Protein AF-A0A1I9G9Q1-F1 (afdb_monomer)

Mean predicted aligned error: 3.94 Å

InterPro domains:
  IPR004193 Glycoside hydrolase, family 13, N-terminal [PF02922] (2-55)
  IPR013783 Immunoglobulin-like fold [G3DSA:2.60.40.10] (1-73)
  IPR017853 Glycoside hydrolase superfamily [SSF51445] (42-158)

Secondary structure (DSSP, 8-state):
---TTSSPPEE-GGG-EE--PPP-TTSS-SS-TT-EE-EEEEETTEEEEE--TT-S--B--TT-S--BEE-----TTTSPPP-SPPPPPPSS--EEEEEGGG-SSSSSPPPHHHIIIIIHHHHHHTT--EEEEES-EEES-GGGTT-SEEEEEEEPGGG-

Sequence (160 aa):
DWNTESHPYKKLEYGKWELIIPADKDGNCPIKHGSIIKVAVKKNGVFHFKLSPWAHYVTRPKETTVYHMPFYNPPESECYRFKHPRPSKPESLRIYEAHVGISSSEGKVNTYKNFANDVIPRIKKQGYNTIQLMAIMEHVYYASFGYQVTSFFAPSRFLF

Nearest PDB structures (foldseek):
  5clt-assembly2_B  TM=9.665E-01  e=6.079E-16  Homo sapiens
  7ml5-assembly1_A  TM=9.389E-01  e=4.421E-13  Oryza sativa Japonica Group
  3vu2-assembly2_B  TM=9.421E-01  e=8.383E-13  Oryza sativa Japonica Group
  3aml-assembly1_A  TM=9.417E-01  e=2.188E-12  Oryza sativa Japonica Group
  3amk-assembly1_A  TM=9.434E-01  e=2.188E-12  Oryza sativa Japonica Group

Radius of gyration: 19.99 Å; Cα contacts (8 Å, |Δi|>4): 226; chains: 1; bounding box: 51×37×56 Å

Foldseek 3Di:
DPDLPPWDWDADPPRDTDTDDAAPPVRHDPQDFQDWDWHWDDDPNDTDTHHDLQQAAWDDDPVDLDITRTDHDDPPVPDDDDPDDDDDDDPDAQEDEDEQQPPDPDPGGEAPVCCVVPVVVVCVVVPGDYYRYWLQAAASDVVVRNPRHDRRNYGHPSHD

Organism: Brugia malayi (NCBI:txid6279)

pLDDT: mean 94.84, std 5.37, range [58.91, 98.69]

Structure (mmCIF, N/CA/C/O backbone):
data_AF-A0A1I9G9Q1-F1
#
_entry.id   AF-A0A1I9G9Q1-F1
#
loop_
_atom_site.group_PDB
_atom_site.id
_atom_site.type_symbol
_atom_site.label_atom_id
_atom_site.label_alt_id
_atom_site.label_comp_id
_atom_site.label_asym_id
_atom_site.label_entity_id
_atom_site.label_seq_id
_atom_site.pdbx_PDB_ins_code
_atom_site.Cartn_x
_atom_site.Cartn_y
_atom_site.Cartn_z
_atom_site.occupancy
_atom_site.B_iso_or_equiv
_atom_site.auth_seq_id
_atom_site.auth_comp_id
_atom_site.auth_asym_id
_atom_site.auth_atom_id
_atom_site.pdbx_PDB_model_num
ATOM 1 N N . ASP A 1 1 ? 20.978 0.407 -12.730 1.00 82.19 1 ASP A N 1
ATOM 2 C CA . ASP A 1 1 ? 21.308 1.398 -13.784 1.00 82.19 1 ASP A CA 1
ATOM 3 C C . ASP A 1 1 ? 20.149 1.798 -14.707 1.00 82.19 1 ASP A C 1
ATOM 5 O O . ASP A 1 1 ? 20.406 2.367 -15.756 1.00 82.19 1 ASP A O 1
ATOM 9 N N . TRP A 1 2 ? 18.874 1.558 -14.343 1.00 91.75 2 TRP A N 1
ATOM 10 C CA . TRP A 1 2 ? 17.690 2.025 -15.102 1.00 91.75 2 TRP A CA 1
ATOM 11 C C . TRP A 1 2 ? 17.680 1.720 -16.620 1.00 91.75 2 TRP A C 1
ATOM 13 O O . TRP A 1 2 ? 16.964 2.368 -17.380 1.00 91.75 2 TRP A O 1
ATOM 23 N N . ASN A 1 3 ? 18.426 0.702 -17.062 1.00 94.19 3 ASN A N 1
ATOM 24 C CA . ASN A 1 3 ? 18.490 0.289 -18.461 1.00 94.19 3 ASN A CA 1
ATOM 25 C C . ASN A 1 3 ? 17.162 -0.361 -18.894 1.00 94.19 3 ASN A C 1
ATOM 27 O O . ASN A 1 3 ? 16.831 -1.464 -18.452 1.00 94.19 3 ASN A O 1
ATOM 31 N N . THR A 1 4 ? 16.433 0.308 -19.789 1.00 92.38 4 THR A N 1
ATOM 32 C CA . THR A 1 4 ? 15.091 -0.082 -20.255 1.00 92.38 4 THR A CA 1
ATOM 33 C C . THR A 1 4 ? 15.058 -1.333 -21.125 1.00 92.38 4 THR A C 1
ATOM 35 O O . THR A 1 4 ? 13.992 -1.921 -21.278 1.00 92.38 4 THR A O 1
ATOM 38 N N . GLU A 1 5 ? 16.190 -1.742 -21.696 1.00 92.88 5 GLU A N 1
ATOM 39 C CA . GLU A 1 5 ? 16.265 -2.859 -22.649 1.00 92.88 5 GLU A CA 1
ATOM 40 C C . GLU A 1 5 ? 16.912 -4.114 -22.047 1.00 92.88 5 GLU A C 1
ATOM 42 O O . GLU A 1 5 ? 16.898 -5.174 -22.660 1.00 92.88 5 GLU A O 1
ATOM 47 N N . SER A 1 6 ? 17.419 -4.023 -20.815 1.00 95.06 6 SER A N 1
ATOM 48 C CA . SER A 1 6 ? 18.125 -5.124 -20.147 1.00 95.06 6 SER A CA 1
ATOM 49 C C . SER A 1 6 ? 17.243 -6.325 -19.771 1.00 95.06 6 SER A C 1
ATOM 51 O O . SER A 1 6 ? 17.744 -7.442 -19.703 1.00 95.06 6 SER A O 1
ATOM 53 N N . HIS A 1 7 ? 15.945 -6.112 -19.525 1.00 95.75 7 HIS A N 1
ATOM 54 C CA . HIS A 1 7 ? 15.013 -7.149 -19.057 1.00 95.75 7 HIS A CA 1
ATOM 55 C C . HIS A 1 7 ? 13.702 -7.116 -19.867 1.00 95.75 7 HIS A C 1
ATOM 57 O O . HIS A 1 7 ? 12.668 -6.663 -19.362 1.00 95.75 7 HIS A O 1
ATOM 63 N N . PRO A 1 8 ? 13.728 -7.530 -21.147 1.00 96.75 8 PRO A N 1
ATOM 64 C CA . PRO A 1 8 ? 12.551 -7.498 -22.002 1.00 96.75 8 PRO A CA 1
ATOM 65 C C . PRO A 1 8 ? 11.537 -8.567 -21.588 1.00 96.75 8 PRO A C 1
ATOM 67 O O . PRO A 1 8 ? 11.885 -9.712 -21.310 1.00 96.75 8 PRO A O 1
ATOM 70 N N . TYR A 1 9 ? 10.258 -8.199 -21.595 1.00 97.81 9 TYR A N 1
ATOM 71 C CA . TYR A 1 9 ? 9.172 -9.149 -21.384 1.00 97.81 9 TYR A CA 1
ATOM 72 C C . TYR A 1 9 ? 8.928 -9.958 -22.660 1.00 97.81 9 TYR A C 1
ATOM 74 O O . TYR A 1 9 ? 8.981 -9.429 -23.774 1.00 97.81 9 TYR A O 1
ATOM 82 N N . LYS A 1 10 ? 8.561 -11.225 -22.496 1.00 97.94 10 LYS A N 1
ATOM 83 C CA . LYS A 1 10 ? 8.056 -12.080 -23.564 1.00 97.94 10 LYS A CA 1
ATOM 84 C C . LYS A 1 10 ? 6.560 -11.837 -23.746 1.00 97.94 10 LYS A C 1
ATOM 86 O O . LYS A 1 10 ? 5.786 -11.890 -22.791 1.00 97.94 10 LYS A O 1
ATOM 91 N N . LYS A 1 11 ? 6.150 -11.562 -24.985 1.00 97.62 11 LYS A N 1
ATOM 92 C CA . LYS A 1 11 ? 4.737 -11.413 -25.345 1.00 97.62 11 LYS A CA 1
ATOM 93 C C . LYS A 1 11 ? 4.048 -12.777 -25.323 1.00 97.62 11 LYS A C 1
ATOM 95 O O . LYS A 1 11 ? 4.574 -13.745 -25.866 1.00 97.62 11 LYS A O 1
ATOM 100 N N . LEU A 1 12 ? 2.862 -12.818 -24.735 1.00 98.25 12 LEU A N 1
ATOM 101 C CA . LEU A 1 12 ? 1.985 -13.982 -24.676 1.00 98.25 12 LEU A CA 1
ATOM 102 C C . LEU A 1 12 ? 0.687 -13.723 -25.452 1.00 98.25 12 LEU A C 1
ATOM 104 O O . LEU A 1 12 ? 0.440 -12.626 -25.966 1.00 98.25 12 LEU A O 1
ATOM 108 N N . GLU A 1 13 ? -0.166 -14.743 -25.514 1.00 98.12 13 GLU A N 1
ATOM 109 C CA . GLU A 1 13 ? -1.525 -14.608 -26.030 1.00 98.12 13 GLU A CA 1
ATOM 110 C C . GLU A 1 13 ? -2.358 -13.603 -25.214 1.00 98.12 13 GLU A C 1
ATOM 112 O O . GLU A 1 13 ? -2.033 -13.242 -24.077 1.00 98.12 13 GLU A O 1
ATOM 117 N N . TYR A 1 14 ? -3.458 -13.136 -25.810 1.00 97.75 14 TYR A N 1
ATOM 118 C CA . TYR A 1 14 ? -4.411 -12.209 -25.184 1.00 97.75 14 TYR A CA 1
ATOM 119 C C . TYR A 1 14 ? -3.791 -10.878 -24.720 1.00 97.75 14 TYR A C 1
ATOM 121 O O . TYR A 1 14 ? -4.291 -10.239 -23.796 1.00 97.75 14 TYR A O 1
ATOM 129 N N . GLY A 1 15 ? -2.684 -10.456 -25.342 1.00 96.50 15 GLY A N 1
ATOM 130 C CA . GLY A 1 15 ? -2.010 -9.194 -25.020 1.00 96.50 15 GLY A CA 1
ATOM 131 C C . GLY A 1 15 ? -1.263 -9.197 -23.683 1.00 96.50 15 GLY A C 1
ATOM 132 O O . GLY A 1 15 ? -0.902 -8.127 -23.191 1.00 96.50 15 GLY A O 1
ATOM 133 N N . LYS A 1 16 ? -1.029 -10.376 -23.094 1.00 97.69 16 LYS A N 1
ATOM 134 C CA . LYS A 1 16 ? -0.268 -10.537 -21.851 1.00 97.69 16 LYS A CA 1
ATOM 135 C C . LYS A 1 16 ? 1.238 -10.503 -22.115 1.00 97.69 16 LYS A C 1
ATOM 137 O O . LYS A 1 16 ? 1.700 -10.706 -23.237 1.00 97.69 16 LYS A O 1
ATOM 142 N N . TRP A 1 17 ? 1.996 -10.260 -21.053 1.00 98.12 17 TRP A N 1
ATOM 143 C CA . TRP A 1 17 ? 3.453 -10.184 -21.077 1.00 98.12 17 TRP A CA 1
ATOM 144 C C . TRP A 1 17 ? 4.008 -10.871 -19.830 1.00 98.12 17 TRP A C 1
ATOM 146 O O . TRP A 1 17 ? 3.486 -10.647 -18.738 1.00 98.12 17 TRP A O 1
ATOM 156 N N . GLU A 1 18 ? 5.054 -11.678 -19.984 1.00 97.94 18 GLU A N 1
ATOM 157 C CA . GLU A 1 18 ? 5.743 -12.357 -18.880 1.00 97.94 18 GLU A CA 1
ATOM 158 C C . GLU A 1 18 ? 7.229 -11.998 -18.846 1.00 97.94 18 GLU A C 1
ATOM 160 O O . GLU A 1 18 ? 7.862 -11.814 -19.884 1.00 97.94 18 GLU A O 1
ATOM 165 N N . LEU A 1 19 ? 7.795 -11.912 -17.646 1.00 97.19 19 LEU A N 1
ATOM 166 C CA . LEU A 1 19 ? 9.231 -11.799 -17.424 1.00 97.19 19 LEU A CA 1
ATOM 167 C C . LEU A 1 19 ? 9.584 -12.673 -16.225 1.00 97.19 19 LEU A C 1
ATOM 169 O O . LEU A 1 19 ? 9.000 -12.523 -15.153 1.00 97.19 19 LEU A O 1
ATOM 173 N N . ILE A 1 20 ? 10.556 -13.558 -16.413 1.00 96.62 20 ILE A N 1
ATOM 174 C CA . ILE A 1 20 ? 11.136 -14.373 -15.350 1.00 96.62 20 ILE A CA 1
ATOM 175 C C . ILE A 1 20 ? 12.585 -13.930 -15.213 1.00 96.62 20 ILE A C 1
ATOM 177 O O . ILE A 1 20 ? 13.368 -14.070 -16.150 1.00 96.62 20 ILE A O 1
ATOM 181 N N . ILE A 1 21 ? 12.926 -13.364 -14.058 1.00 95.56 21 ILE A N 1
ATOM 182 C CA . ILE A 1 21 ? 14.302 -12.988 -13.738 1.00 95.56 21 ILE A CA 1
ATOM 183 C C . ILE A 1 21 ? 14.888 -14.125 -12.892 1.00 95.56 21 ILE A C 1
ATOM 185 O O . ILE A 1 21 ? 14.284 -14.460 -11.869 1.00 95.56 21 ILE A O 1
ATOM 189 N N . PRO A 1 22 ? 16.006 -14.747 -13.308 1.00 96.06 22 PRO A N 1
ATOM 190 C CA . PRO A 1 22 ? 16.614 -15.831 -12.547 1.00 96.06 22 PRO A CA 1
ATOM 191 C C . PRO A 1 22 ? 17.114 -15.336 -11.188 1.00 96.06 22 PRO A C 1
ATOM 193 O O . PRO A 1 22 ? 17.418 -14.154 -11.017 1.00 96.06 22 PRO A O 1
ATOM 19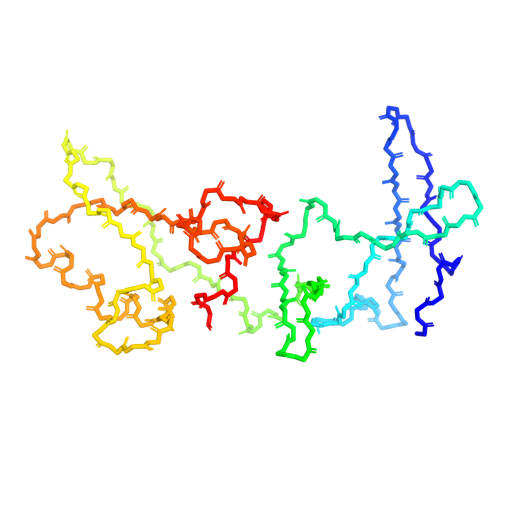6 N N . ALA A 1 23 ? 17.208 -16.259 -10.231 1.00 96.31 23 ALA A N 1
ATOM 197 C CA . ALA A 1 23 ? 17.830 -15.988 -8.943 1.00 96.31 23 ALA A CA 1
ATOM 198 C C . ALA A 1 23 ? 19.293 -15.540 -9.111 1.00 96.31 23 ALA A C 1
ATOM 200 O O . ALA A 1 23 ? 19.935 -15.828 -10.127 1.00 96.31 23 ALA A O 1
ATOM 201 N N . ASP A 1 24 ? 19.817 -14.836 -8.110 1.00 94.38 24 ASP A N 1
ATOM 202 C CA . ASP A 1 24 ? 21.244 -14.533 -8.061 1.00 94.38 24 ASP A CA 1
ATOM 203 C C . ASP A 1 24 ? 22.093 -15.793 -7.794 1.00 94.38 24 ASP A C 1
ATOM 205 O O . ASP A 1 24 ? 21.581 -16.908 -7.668 1.00 94.38 24 ASP A O 1
ATOM 209 N N . LYS A 1 25 ? 23.420 -15.623 -7.740 1.00 94.38 25 LYS A N 1
ATOM 210 C CA . LYS A 1 25 ? 24.378 -16.729 -7.561 1.00 94.38 25 LYS A CA 1
ATOM 211 C C . LYS A 1 25 ? 24.159 -17.519 -6.267 1.00 94.38 25 LYS A C 1
ATOM 213 O O . LYS A 1 25 ? 24.544 -18.682 -6.212 1.00 94.38 25 LYS A O 1
ATOM 218 N N . ASP A 1 26 ? 23.534 -16.895 -5.274 1.00 94.69 26 ASP A N 1
ATOM 219 C CA . ASP A 1 26 ? 23.265 -17.469 -3.959 1.00 94.69 26 ASP A CA 1
ATOM 220 C C . ASP A 1 26 ? 21.822 -18.007 -3.856 1.00 94.69 26 ASP A C 1
ATOM 222 O O . ASP A 1 26 ? 21.394 -18.453 -2.793 1.00 94.69 26 ASP A O 1
ATOM 226 N N . GLY A 1 27 ? 21.059 -17.980 -4.957 1.00 94.06 27 GLY A N 1
ATOM 227 C CA . GLY A 1 27 ? 19.679 -18.461 -5.017 1.00 94.06 27 GLY A CA 1
ATOM 228 C C . GLY A 1 27 ? 18.635 -17.462 -4.507 1.00 94.06 27 GLY A C 1
ATOM 229 O O . GLY A 1 27 ? 17.471 -17.833 -4.353 1.00 94.06 27 GLY A O 1
ATOM 230 N N . ASN A 1 28 ? 19.004 -16.201 -4.269 1.00 93.38 28 ASN A N 1
ATOM 231 C CA . ASN A 1 28 ? 18.093 -15.182 -3.752 1.00 93.38 28 ASN A CA 1
ATOM 232 C C . ASN A 1 28 ? 17.384 -14.404 -4.869 1.00 93.38 28 ASN A C 1
ATOM 234 O O . ASN A 1 28 ? 17.777 -14.411 -6.038 1.00 93.38 28 ASN A O 1
ATOM 238 N N . CYS A 1 29 ? 16.318 -13.687 -4.495 1.00 94.75 29 CYS A N 1
ATOM 239 C CA . CYS A 1 29 ? 15.649 -12.761 -5.402 1.00 94.75 29 CYS A CA 1
ATOM 240 C C . CYS A 1 29 ? 16.616 -11.627 -5.804 1.00 94.75 29 CYS A C 1
ATOM 242 O O . CYS A 1 29 ? 17.094 -10.907 -4.924 1.00 94.75 29 CYS A O 1
ATOM 244 N N . PRO A 1 30 ? 16.856 -11.396 -7.108 1.00 94.50 30 PRO A N 1
ATOM 245 C CA . PRO A 1 30 ? 17.833 -10.405 -7.566 1.00 94.50 30 PRO A CA 1
ATOM 246 C C . PRO A 1 30 ? 17.387 -8.954 -7.316 1.00 94.50 30 PRO A C 1
ATOM 248 O O . PRO A 1 30 ? 18.196 -8.029 -7.392 1.00 94.50 30 PRO A O 1
ATOM 251 N N . ILE A 1 31 ? 16.101 -8.727 -7.021 1.00 95.06 31 ILE A N 1
ATOM 252 C CA . ILE A 1 31 ? 15.558 -7.407 -6.694 1.00 95.06 31 ILE A CA 1
ATOM 253 C C . ILE A 1 31 ? 15.454 -7.288 -5.174 1.00 95.06 31 ILE A C 1
ATOM 255 O O . ILE A 1 31 ? 14.610 -7.915 -4.536 1.00 95.06 31 ILE A O 1
ATOM 259 N N . LYS A 1 32 ? 16.295 -6.435 -4.583 1.00 95.19 32 LYS A N 1
ATOM 260 C CA . LYS A 1 32 ? 16.285 -6.189 -3.136 1.00 95.19 32 LYS A CA 1
ATOM 261 C C . LYS A 1 32 ? 14.987 -5.508 -2.700 1.00 95.19 32 LYS A C 1
ATOM 263 O O . LYS A 1 32 ? 14.506 -4.600 -3.388 1.00 95.19 32 LYS A O 1
ATOM 268 N N . HIS A 1 33 ? 14.474 -5.882 -1.527 1.00 95.88 33 HIS A N 1
ATOM 269 C CA . HIS A 1 33 ? 13.349 -5.199 -0.889 1.00 95.88 33 HIS A CA 1
ATOM 270 C C . HIS A 1 33 ? 13.567 -3.678 -0.841 1.00 95.88 33 HIS A C 1
ATOM 272 O O . HIS A 1 33 ? 14.664 -3.208 -0.546 1.00 95.88 33 HIS A O 1
ATOM 278 N N . GLY A 1 34 ? 12.531 -2.904 -1.168 1.00 94.81 34 GLY A N 1
ATOM 279 C CA . GLY A 1 34 ? 12.559 -1.442 -1.124 1.00 94.81 34 GLY A CA 1
ATOM 280 C C . GLY A 1 34 ? 13.193 -0.780 -2.351 1.00 94.81 34 GLY A C 1
ATOM 281 O O . GLY A 1 34 ? 13.035 0.428 -2.528 1.00 94.81 34 GLY A O 1
ATOM 282 N N . SER A 1 35 ? 13.841 -1.543 -3.238 1.00 95.56 35 SER A N 1
ATOM 283 C CA . SER A 1 35 ? 14.367 -1.016 -4.504 1.00 95.56 35 SER A CA 1
ATOM 284 C C . SER A 1 35 ? 13.241 -0.466 -5.368 1.00 95.56 35 SER A C 1
ATOM 286 O O . SER A 1 35 ? 12.183 -1.084 -5.481 1.00 95.56 35 SER A O 1
ATOM 288 N N . ILE A 1 36 ? 13.459 0.677 -6.015 1.00 95.31 36 ILE A N 1
ATOM 289 C CA . ILE A 1 36 ? 12.440 1.261 -6.887 1.00 95.31 36 ILE A CA 1
ATOM 290 C C . ILE A 1 36 ? 12.418 0.529 -8.227 1.00 95.31 36 ILE A C 1
ATOM 292 O O . ILE A 1 36 ? 13.440 0.428 -8.904 1.00 95.31 36 ILE A O 1
ATOM 296 N N . ILE A 1 37 ? 11.232 0.085 -8.635 1.00 95.94 37 ILE A N 1
ATOM 297 C CA . ILE A 1 37 ? 10.989 -0.567 -9.921 1.00 95.94 37 ILE A CA 1
ATOM 298 C C . ILE A 1 37 ? 9.914 0.179 -10.718 1.00 95.94 37 ILE A C 1
ATOM 300 O O . ILE A 1 37 ? 9.057 0.867 -10.160 1.00 95.94 37 ILE A O 1
ATOM 304 N N . LYS A 1 38 ? 9.959 0.061 -12.048 1.00 95.56 38 LYS A N 1
ATOM 305 C CA . LYS A 1 38 ? 8.930 0.563 -12.972 1.00 95.56 38 LYS A CA 1
ATOM 306 C C . LYS A 1 38 ? 8.794 -0.385 -14.160 1.00 95.56 38 LYS A C 1
ATOM 308 O O . LYS A 1 38 ? 9.761 -1.030 -14.550 1.00 95.56 38 LYS A O 1
ATOM 313 N N . VAL A 1 39 ? 7.610 -0.420 -14.762 1.00 96.75 39 VAL A N 1
ATOM 314 C CA . VAL A 1 39 ? 7.382 -1.087 -16.048 1.00 96.75 39 VAL A CA 1
ATOM 315 C C . VAL A 1 39 ? 7.709 -0.091 -17.158 1.00 96.75 39 VAL A C 1
ATOM 317 O O . VAL A 1 39 ? 7.156 1.011 -17.179 1.00 96.75 39 VAL A O 1
ATOM 320 N N . ALA A 1 40 ? 8.611 -0.453 -18.066 1.00 96.69 40 ALA A N 1
ATOM 321 C CA . ALA A 1 40 ? 8.929 0.347 -19.244 1.00 96.69 40 ALA A CA 1
ATOM 322 C C . ALA A 1 40 ? 8.076 -0.122 -20.431 1.00 96.69 40 ALA A C 1
ATOM 324 O O . ALA A 1 40 ? 8.148 -1.277 -20.842 1.00 96.69 40 ALA A O 1
ATOM 325 N N . VAL A 1 41 ? 7.262 0.773 -20.986 1.00 96.12 41 VAL A N 1
ATOM 326 C CA . VAL A 1 41 ? 6.377 0.492 -22.123 1.00 96.12 41 VAL A CA 1
ATOM 327 C C . VAL A 1 41 ? 6.850 1.299 -23.323 1.00 96.12 41 VAL A C 1
ATOM 329 O O . VAL A 1 41 ? 6.855 2.528 -23.270 1.00 96.12 41 VAL A O 1
ATOM 332 N N . LYS A 1 42 ? 7.240 0.628 -24.411 1.00 95.62 42 LYS A N 1
ATOM 333 C CA . LYS A 1 42 ? 7.670 1.293 -25.648 1.00 95.62 42 LYS A CA 1
ATOM 334 C C . LYS A 1 42 ? 6.458 1.614 -26.524 1.00 95.62 42 LYS A C 1
ATOM 336 O O . LYS A 1 42 ? 5.703 0.714 -26.885 1.00 95.62 42 LYS A O 1
ATOM 341 N N . LYS A 1 43 ? 6.274 2.885 -26.883 1.00 94.69 43 LYS A N 1
ATOM 342 C CA . LYS A 1 43 ? 5.247 3.360 -27.824 1.00 94.69 43 LYS A CA 1
ATOM 343 C C . LYS A 1 43 ? 5.887 4.363 -28.780 1.00 94.69 43 LYS A C 1
ATOM 345 O O . LYS A 1 43 ? 6.567 5.278 -28.336 1.00 94.69 43 LYS A O 1
ATOM 350 N N . ASN A 1 44 ? 5.684 4.189 -30.088 1.00 95.44 44 ASN A N 1
ATOM 351 C CA . ASN A 1 44 ? 6.248 5.062 -31.132 1.00 95.44 44 ASN A CA 1
ATOM 352 C C . ASN A 1 44 ? 7.773 5.269 -30.999 1.00 95.44 44 ASN A C 1
ATOM 354 O O . ASN A 1 44 ? 8.272 6.379 -31.136 1.00 95.44 44 ASN A O 1
ATOM 358 N N . GLY A 1 45 ? 8.510 4.208 -30.655 1.00 93.94 45 GLY A N 1
ATOM 359 C CA . GLY A 1 45 ? 9.964 4.262 -30.451 1.00 93.94 45 GLY A CA 1
ATOM 360 C C . GLY A 1 45 ? 10.419 4.829 -29.099 1.00 93.94 45 GLY A C 1
ATOM 361 O O . GLY A 1 45 ? 11.580 4.647 -28.747 1.00 93.94 45 GLY A O 1
ATOM 362 N N . VAL A 1 46 ? 9.523 5.424 -28.306 1.00 95.31 46 VAL A N 1
ATOM 363 C CA . VAL A 1 46 ? 9.838 6.063 -27.019 1.00 95.31 46 VAL A CA 1
ATOM 364 C C . VAL A 1 46 ? 9.405 5.179 -25.848 1.00 95.31 46 VAL A C 1
ATOM 366 O O . VAL A 1 46 ? 8.323 4.591 -25.862 1.00 95.31 46 VAL A O 1
ATOM 369 N N . PHE A 1 47 ? 10.243 5.081 -24.815 1.00 95.00 47 PHE A N 1
ATOM 370 C CA . PHE A 1 47 ? 9.896 4.386 -23.576 1.00 95.00 47 PHE A CA 1
ATOM 371 C C . PHE A 1 47 ? 9.124 5.292 -22.615 1.00 95.00 47 PHE A C 1
ATOM 373 O O . PHE A 1 47 ? 9.525 6.416 -22.319 1.00 95.00 47 PHE A O 1
ATOM 380 N N . HIS A 1 48 ? 8.039 4.758 -22.065 1.00 94.94 48 HIS A N 1
ATOM 381 C CA . HIS A 1 48 ? 7.255 5.372 -21.006 1.00 94.94 48 HIS A CA 1
ATOM 382 C C . HIS A 1 48 ? 7.325 4.515 -19.750 1.00 94.94 48 HIS A C 1
ATOM 384 O O . HIS A 1 48 ? 6.998 3.329 -19.778 1.00 94.94 48 HIS A O 1
ATOM 390 N N . PHE A 1 49 ? 7.679 5.127 -18.626 1.00 95.19 49 PHE A N 1
ATOM 391 C CA . PHE A 1 49 ? 7.656 4.440 -17.345 1.00 95.19 49 PHE A CA 1
ATOM 392 C C . PHE A 1 49 ? 6.264 4.469 -16.718 1.00 95.19 49 PHE A C 1
ATOM 394 O O . PHE A 1 49 ? 5.626 5.522 -16.628 1.00 95.19 49 PHE A O 1
ATOM 401 N N . LYS A 1 50 ? 5.812 3.312 -16.244 1.00 95.75 50 LYS A N 1
ATOM 402 C CA . LYS A 1 50 ? 4.532 3.113 -15.564 1.00 95.75 50 LYS A CA 1
ATOM 403 C C . LYS A 1 50 ? 4.744 2.363 -14.252 1.00 95.75 50 LYS A C 1
ATOM 405 O O . LYS A 1 50 ? 5.689 1.587 -14.113 1.00 95.75 50 LYS A O 1
ATOM 410 N N . LEU A 1 51 ? 3.859 2.601 -13.289 1.00 96.38 51 LEU A N 1
ATOM 411 C CA . LEU A 1 51 ? 3.710 1.704 -12.144 1.00 96.38 51 LEU A CA 1
ATOM 412 C C . LEU A 1 51 ? 2.926 0.473 -12.608 1.00 96.38 51 LEU A C 1
ATOM 414 O O . LEU A 1 51 ? 2.113 0.573 -13.531 1.00 96.38 51 LEU A O 1
ATOM 418 N N . SER A 1 52 ? 3.181 -0.683 -11.999 1.00 97.25 52 SER A N 1
ATOM 419 C CA . SER A 1 52 ? 2.374 -1.869 -12.283 1.00 97.25 52 SER A CA 1
ATOM 420 C C . SER A 1 52 ? 0.938 -1.632 -11.800 1.00 97.25 52 SER A C 1
ATOM 422 O O . SER A 1 52 ? 0.766 -1.159 -10.676 1.00 97.25 52 SER A O 1
ATOM 424 N N . PRO A 1 53 ? -0.098 -2.012 -12.570 1.00 96.94 53 PRO A N 1
ATOM 425 C CA . PRO A 1 53 ? -1.471 -2.063 -12.060 1.00 96.94 53 PRO A CA 1
ATOM 426 C C . PRO A 1 53 ? -1.613 -2.949 -10.811 1.00 96.94 53 PRO A C 1
ATOM 428 O O . PRO A 1 53 ? -2.526 -2.753 -10.017 1.00 96.94 53 PRO A O 1
ATOM 431 N N . TRP A 1 54 ? -0.675 -3.885 -10.630 1.00 97.44 54 TRP A N 1
ATOM 432 C CA . TRP A 1 54 ? -0.592 -4.849 -9.532 1.00 97.44 54 TRP A CA 1
ATOM 433 C C . TRP A 1 54 ? 0.446 -4.454 -8.471 1.00 97.44 54 TRP A C 1
ATOM 435 O O . TRP A 1 54 ? 0.963 -5.307 -7.757 1.00 97.44 54 TRP A O 1
ATOM 445 N N . ALA A 1 55 ? 0.831 -3.177 -8.398 1.00 96.81 55 ALA A N 1
ATOM 446 C CA . ALA A 1 55 ? 1.775 -2.709 -7.389 1.00 96.81 55 ALA A CA 1
ATOM 447 C C . ALA A 1 55 ? 1.226 -2.958 -5.974 1.00 96.81 55 ALA A C 1
ATOM 449 O O . ALA A 1 55 ? 0.153 -2.466 -5.634 1.00 96.81 55 ALA A O 1
ATOM 450 N N . HIS A 1 56 ? 1.984 -3.676 -5.142 1.00 95.12 56 HIS A N 1
ATOM 451 C CA . HIS A 1 56 ? 1.635 -3.904 -3.733 1.00 95.12 56 HIS A CA 1
ATOM 452 C C . HIS A 1 56 ? 1.998 -2.730 -2.827 1.00 95.12 56 HIS A C 1
ATOM 454 O O . HIS A 1 56 ? 1.513 -2.638 -1.706 1.00 95.12 56 HIS A O 1
ATOM 460 N N . TYR A 1 57 ? 2.884 -1.847 -3.282 1.00 95.56 57 TYR A N 1
ATOM 461 C CA . TYR A 1 57 ? 3.301 -0.689 -2.515 1.00 95.56 57 TYR A CA 1
ATOM 462 C C . TYR A 1 57 ? 3.793 0.407 -3.446 1.00 95.56 57 TYR A C 1
ATOM 464 O O . TYR A 1 57 ? 4.511 0.145 -4.417 1.00 95.56 57 TYR A O 1
ATOM 472 N N . VAL A 1 58 ? 3.406 1.641 -3.144 1.00 95.38 58 VAL A N 1
ATOM 473 C CA . VAL A 1 58 ? 3.863 2.827 -3.859 1.00 95.38 58 VAL A CA 1
ATOM 474 C C . VAL A 1 58 ? 4.168 3.935 -2.862 1.00 95.38 58 VAL A C 1
ATOM 476 O O . VAL A 1 58 ? 3.591 4.006 -1.780 1.00 95.38 58 VAL A O 1
ATOM 479 N N . THR A 1 59 ? 5.121 4.790 -3.200 1.00 91.94 59 THR A N 1
ATOM 480 C CA . THR A 1 59 ? 5.562 5.885 -2.335 1.00 91.94 59 THR A CA 1
ATOM 481 C C . THR A 1 59 ? 5.771 7.146 -3.150 1.00 91.94 59 THR A C 1
ATOM 483 O O . THR A 1 59 ? 6.067 7.092 -4.343 1.00 91.94 59 THR A O 1
ATOM 486 N N . ARG A 1 60 ? 5.642 8.300 -2.498 1.00 88.12 60 ARG A N 1
ATOM 487 C CA . ARG A 1 60 ? 5.985 9.595 -3.079 1.00 88.12 60 ARG A CA 1
ATOM 488 C C . ARG A 1 60 ? 7.106 10.223 -2.250 1.00 88.12 60 ARG A C 1
ATOM 490 O O . ARG A 1 60 ? 6.852 10.543 -1.086 1.00 88.12 60 ARG A O 1
ATOM 497 N N . PRO A 1 61 ? 8.321 10.390 -2.799 1.00 84.50 61 PRO A N 1
ATOM 498 C CA . PRO A 1 61 ? 9.357 11.198 -2.159 1.00 84.50 61 PRO A CA 1
ATOM 499 C C . PRO A 1 61 ? 8.840 12.611 -1.889 1.00 84.50 61 PRO A C 1
ATOM 501 O O . PRO A 1 61 ? 7.972 13.099 -2.614 1.00 84.50 61 PRO A O 1
ATOM 504 N N . LYS A 1 62 ? 9.359 13.289 -0.864 1.00 81.44 62 LYS A N 1
ATOM 505 C CA . LYS A 1 62 ? 8.895 14.649 -0.530 1.00 81.44 62 LYS A CA 1
ATOM 506 C C . LYS A 1 62 ? 9.261 15.658 -1.618 1.00 81.44 62 LYS A C 1
ATOM 508 O O . LYS A 1 62 ? 8.607 16.684 -1.754 1.00 81.44 62 LYS A O 1
ATOM 513 N N . GLU A 1 63 ? 10.283 15.336 -2.394 1.00 84.75 63 GLU A N 1
ATOM 514 C CA . GLU A 1 63 ? 10.941 16.201 -3.362 1.00 84.75 63 GLU A CA 1
ATOM 515 C C . GLU A 1 63 ? 10.247 16.181 -4.730 1.00 84.75 63 GLU A C 1
ATOM 517 O O . GLU A 1 63 ? 10.560 17.004 -5.587 1.00 84.75 63 GLU A O 1
ATOM 522 N N . THR A 1 64 ? 9.319 15.245 -4.974 1.00 84.12 64 THR A N 1
ATOM 523 C CA . THR A 1 64 ? 8.672 15.100 -6.285 1.00 84.12 64 THR A CA 1
ATOM 524 C C . THR A 1 64 ? 7.176 14.827 -6.173 1.00 84.12 64 THR A C 1
ATOM 526 O O . THR A 1 64 ? 6.675 14.294 -5.185 1.00 84.12 64 THR A O 1
ATOM 529 N N . THR A 1 65 ? 6.443 15.143 -7.238 1.00 81.25 65 THR A N 1
ATOM 530 C CA . THR A 1 65 ? 5.028 14.773 -7.386 1.00 81.25 65 THR A CA 1
ATOM 531 C C . THR A 1 65 ? 4.842 13.371 -7.973 1.00 81.25 65 THR A C 1
ATOM 533 O O . THR A 1 65 ? 3.718 12.875 -8.048 1.00 81.25 65 THR A O 1
ATOM 536 N N . VAL A 1 66 ? 5.932 12.714 -8.384 1.00 86.62 66 VAL A N 1
ATOM 537 C CA . VAL A 1 66 ? 5.905 11.432 -9.087 1.00 86.62 66 VAL A CA 1
ATOM 538 C C . VAL A 1 66 ? 5.958 10.290 -8.081 1.00 86.62 66 VAL A C 1
ATOM 540 O O . VAL A 1 66 ? 6.846 10.217 -7.237 1.00 86.62 66 VAL A O 1
ATOM 543 N N . TYR A 1 67 ? 5.019 9.356 -8.207 1.00 91.06 67 TYR A N 1
ATOM 544 C CA . TYR A 1 67 ? 5.028 8.146 -7.397 1.00 91.06 67 TYR A CA 1
ATOM 545 C C . TYR A 1 67 ? 6.056 7.138 -7.916 1.00 91.06 67 TYR A C 1
ATOM 547 O O . TYR A 1 67 ? 6.318 6.994 -9.118 1.00 91.06 67 TYR A O 1
ATOM 555 N N . HIS A 1 68 ? 6.619 6.407 -6.971 1.00 94.12 68 HIS A N 1
ATOM 556 C CA . HIS A 1 68 ? 7.513 5.287 -7.168 1.00 94.12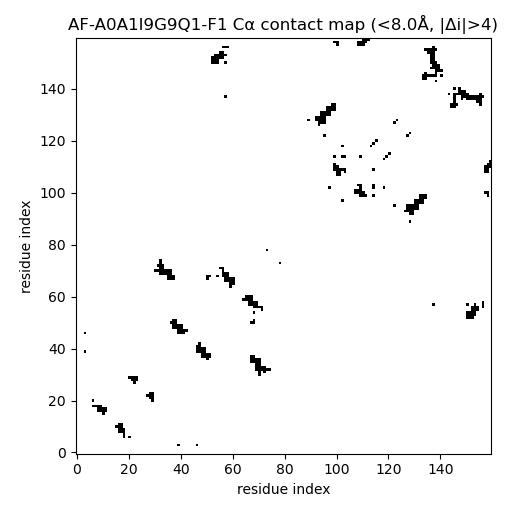 68 HIS A CA 1
ATOM 557 C C . HIS A 1 68 ? 6.846 4.004 -6.690 1.00 94.12 68 HIS A C 1
ATOM 559 O O . HIS A 1 68 ? 5.960 4.038 -5.844 1.00 94.12 68 HIS A O 1
ATOM 565 N N . MET A 1 69 ? 7.291 2.871 -7.227 1.00 95.88 69 MET A N 1
ATOM 566 C CA . MET A 1 69 ? 6.869 1.540 -6.799 1.00 95.88 69 MET A CA 1
ATOM 567 C C . MET A 1 69 ? 8.082 0.849 -6.178 1.00 95.88 69 MET A C 1
ATOM 569 O O . MET A 1 69 ? 8.905 0.300 -6.913 1.00 95.88 69 MET A O 1
ATOM 573 N N . PRO A 1 70 ? 8.260 0.925 -4.848 1.00 95.88 70 PRO A N 1
ATOM 574 C CA . PRO A 1 70 ? 9.232 0.088 -4.166 1.00 95.88 70 PRO A CA 1
ATOM 575 C C . PRO A 1 70 ? 8.840 -1.382 -4.306 1.00 95.88 70 PRO A C 1
ATOM 577 O O . PRO A 1 70 ? 7.673 -1.746 -4.148 1.00 95.88 70 PRO A O 1
ATOM 580 N N . PHE A 1 71 ? 9.816 -2.242 -4.569 1.00 96.69 71 PHE A N 1
ATOM 581 C CA . PHE A 1 71 ? 9.610 -3.679 -4.585 1.00 96.69 71 PHE A CA 1
ATOM 582 C C . PHE A 1 71 ? 9.347 -4.182 -3.159 1.00 96.69 71 PHE A C 1
ATOM 584 O O . PHE A 1 71 ? 10.234 -4.201 -2.296 1.00 96.69 71 PHE A O 1
ATOM 591 N N . TYR A 1 72 ? 8.095 -4.542 -2.891 1.00 95.94 72 TYR A N 1
ATOM 592 C CA . TYR A 1 72 ? 7.657 -4.995 -1.578 1.00 95.94 72 TYR A CA 1
ATOM 593 C C . TYR A 1 72 ? 7.836 -6.512 -1.457 1.00 95.94 72 TYR A C 1
ATOM 595 O O . TYR A 1 72 ? 7.022 -7.283 -1.956 1.00 95.94 72 TYR A O 1
ATOM 603 N N . ASN A 1 73 ? 8.937 -6.910 -0.824 1.00 95.69 73 ASN A N 1
ATOM 604 C CA . ASN A 1 73 ? 9.330 -8.291 -0.560 1.00 95.69 73 ASN A CA 1
ATOM 605 C C . ASN A 1 73 ? 10.137 -8.329 0.753 1.00 95.69 73 ASN A C 1
ATOM 607 O O . ASN A 1 73 ? 11.349 -8.553 0.710 1.00 95.69 73 ASN A O 1
ATOM 611 N N . PRO A 1 74 ? 9.519 -7.952 1.890 1.00 95.38 74 PRO A N 1
ATOM 612 C CA . PRO A 1 74 ? 10.221 -7.867 3.166 1.00 95.38 74 PRO A CA 1
ATOM 613 C C . PRO A 1 74 ? 10.797 -9.233 3.573 1.00 95.38 74 PRO A C 1
ATOM 615 O O . PRO A 1 74 ? 10.251 -10.269 3.185 1.00 95.38 74 PRO A O 1
ATOM 618 N N . PRO A 1 75 ? 11.890 -9.263 4.356 1.00 94.56 75 PRO A N 1
ATOM 619 C CA . PRO A 1 75 ? 12.396 -10.510 4.914 1.00 94.56 75 PRO A CA 1
ATOM 620 C C . PRO A 1 75 ? 11.370 -11.133 5.868 1.00 94.56 75 PRO A C 1
ATOM 622 O O . PRO A 1 75 ? 10.554 -10.437 6.472 1.00 94.56 75 PRO A O 1
ATOM 625 N N . GLU A 1 76 ? 11.457 -12.448 6.075 1.00 94.38 76 GLU A N 1
ATOM 626 C CA . GLU A 1 76 ? 10.494 -13.198 6.897 1.00 94.38 76 GLU A CA 1
ATOM 627 C C . GLU A 1 76 ? 10.362 -12.659 8.333 1.00 94.38 76 GLU A C 1
ATOM 629 O O . GLU A 1 76 ? 9.293 -12.742 8.937 1.00 94.38 76 GLU A O 1
ATOM 634 N N . SER A 1 77 ? 11.426 -12.058 8.876 1.00 95.94 77 SER A N 1
ATOM 635 C CA . SER A 1 77 ? 11.432 -11.407 10.193 1.00 95.94 77 SER A CA 1
ATOM 636 C C . SER A 1 77 ? 10.552 -10.155 10.280 1.00 95.94 77 SER A C 1
ATOM 638 O O . SER A 1 77 ? 10.165 -9.759 11.377 1.00 95.94 77 SER A O 1
ATOM 640 N N . GLU A 1 78 ? 10.247 -9.523 9.148 1.00 95.62 78 GLU A N 1
ATOM 641 C CA . GLU A 1 78 ? 9.436 -8.303 9.047 1.00 95.62 78 GLU A CA 1
ATOM 642 C C . GLU A 1 78 ? 8.004 -8.586 8.563 1.00 95.62 78 GLU A C 1
ATOM 644 O O . GLU A 1 78 ? 7.125 -7.726 8.667 1.00 95.62 78 GLU A O 1
ATOM 649 N N . CYS A 1 79 ? 7.735 -9.799 8.075 1.00 95.31 79 CYS A N 1
ATOM 650 C CA . CYS A 1 79 ? 6.404 -10.228 7.664 1.00 95.31 79 CYS A CA 1
ATOM 651 C C . CYS A 1 79 ? 5.445 -10.307 8.863 1.00 95.31 79 CYS A C 1
ATOM 653 O O . CYS A 1 79 ? 5.644 -11.067 9.815 1.00 95.31 79 CYS A O 1
ATOM 655 N N . TYR A 1 80 ? 4.338 -9.562 8.801 1.00 95.81 80 TYR A N 1
ATOM 656 C CA . TYR A 1 80 ? 3.295 -9.651 9.820 1.00 95.81 80 TYR A CA 1
ATOM 657 C C . TYR A 1 80 ? 2.565 -11.000 9.743 1.00 95.81 80 TYR A C 1
ATOM 659 O O . TYR A 1 80 ? 1.967 -11.342 8.722 1.00 95.81 80 TYR A O 1
ATOM 667 N N . ARG A 1 81 ? 2.547 -11.743 10.856 1.00 97.00 81 ARG A N 1
ATOM 668 C CA . ARG A 1 81 ? 1.735 -12.958 11.010 1.00 97.00 81 ARG A CA 1
ATOM 669 C C . ARG A 1 81 ? 0.456 -12.646 11.775 1.00 97.00 81 ARG A C 1
ATOM 671 O O . ARG A 1 81 ? 0.509 -12.199 12.923 1.00 97.00 81 ARG A O 1
ATOM 678 N N . PHE A 1 82 ? -0.691 -12.922 11.157 1.00 97.25 82 PHE A N 1
ATOM 679 C CA . PHE A 1 82 ? -1.987 -12.805 11.821 1.00 97.25 82 PHE A CA 1
ATOM 680 C C . PHE A 1 82 ? -2.056 -13.739 13.032 1.00 97.25 82 PHE A C 1
ATOM 682 O O . PHE A 1 82 ? -1.815 -14.937 12.919 1.00 97.25 82 PHE A O 1
ATOM 689 N N . LYS A 1 83 ? -2.395 -13.175 14.194 1.00 98.06 83 LYS A N 1
ATOM 690 C CA . LYS A 1 83 ? -2.460 -13.903 15.475 1.00 98.06 83 LYS A CA 1
ATOM 691 C C . LYS A 1 83 ? -3.881 -14.270 15.899 1.00 98.06 83 LYS A C 1
ATOM 693 O O . LYS A 1 83 ? -4.059 -15.061 16.818 1.00 98.06 83 LYS A O 1
ATOM 698 N N . HIS A 1 84 ? -4.885 -13.664 15.271 1.00 97.75 84 HIS A N 1
ATOM 699 C CA . HIS A 1 84 ? -6.281 -13.768 15.682 1.00 97.75 84 HIS A CA 1
ATOM 700 C C . HIS A 1 84 ? -7.152 -14.249 14.516 1.00 97.75 84 HIS A C 1
ATOM 702 O O . HIS A 1 84 ? -6.936 -13.807 13.383 1.00 97.75 84 HIS A O 1
ATOM 708 N N . PRO A 1 85 ? -8.138 -15.129 14.771 1.00 98.12 85 PRO A N 1
ATOM 709 C CA . PRO A 1 85 ? -9.098 -15.540 13.758 1.00 98.12 85 PRO A CA 1
ATOM 710 C C . PRO A 1 85 ? -10.073 -14.402 13.435 1.00 98.12 85 PRO A C 1
ATOM 712 O O . PRO A 1 85 ? -10.200 -13.423 14.177 1.00 98.12 85 PRO A O 1
ATOM 715 N N . ARG A 1 86 ? -10.810 -14.552 12.332 1.00 98.25 86 ARG A N 1
ATOM 716 C CA . ARG A 1 86 ? -11.939 -13.664 12.037 1.00 98.25 86 ARG A CA 1
ATOM 717 C C . ARG A 1 86 ? -13.041 -13.867 13.092 1.00 98.25 86 ARG A C 1
ATOM 719 O O . ARG A 1 86 ? -13.335 -15.019 13.412 1.00 98.25 86 ARG A O 1
ATOM 726 N N . PRO A 1 87 ? -13.664 -12.795 13.614 1.00 97.38 87 PRO A N 1
ATOM 727 C CA . PRO A 1 87 ? -14.842 -12.917 14.469 1.00 97.38 87 PRO A CA 1
ATOM 728 C C . PRO A 1 87 ? -15.991 -13.640 13.754 1.00 97.38 87 PRO A C 1
ATOM 730 O O . PRO A 1 87 ? -16.082 -13.610 12.524 1.00 97.38 87 PRO A O 1
ATOM 733 N N . SER A 1 88 ? -16.899 -14.248 14.519 1.00 97.81 88 SER A N 1
ATOM 734 C CA . SER A 1 88 ? -18.152 -14.770 13.971 1.00 97.81 88 SER A CA 1
ATOM 735 C C . SER A 1 88 ? -19.010 -13.637 13.404 1.00 97.81 88 SER A C 1
ATOM 737 O O . SER A 1 88 ? -18.963 -12.500 13.881 1.00 97.81 88 SER A O 1
ATOM 739 N N . LYS A 1 89 ? -19.828 -13.950 12.394 1.00 98.25 89 LYS A N 1
ATOM 740 C CA . LYS A 1 89 ? -20.789 -12.994 11.836 1.00 98.25 89 LYS A CA 1
ATOM 741 C C . LYS A 1 89 ? -21.746 -12.525 12.950 1.00 98.25 89 LYS A C 1
ATOM 743 O O . LYS A 1 89 ? -22.370 -13.382 13.574 1.00 98.25 89 LYS A O 1
ATOM 748 N N . PRO A 1 90 ? -21.871 -11.213 13.218 1.00 97.50 90 PRO A N 1
ATOM 749 C CA . PRO A 1 90 ? -22.796 -10.717 14.230 1.00 97.50 90 PRO A CA 1
ATOM 750 C C . PRO A 1 90 ? -24.248 -10.822 13.745 1.00 97.50 90 PRO A C 1
ATOM 752 O O . PRO A 1 90 ? -24.512 -10.760 12.545 1.00 97.50 90 PRO A O 1
ATOM 755 N N . GLU A 1 91 ? -25.192 -10.915 14.682 1.00 97.88 91 GLU A N 1
ATOM 756 C CA . GLU A 1 91 ? -26.634 -10.920 14.379 1.00 97.88 91 GLU A CA 1
ATOM 757 C C . GLU A 1 91 ? -27.102 -9.599 13.756 1.00 97.88 91 GLU A C 1
ATOM 759 O O . GLU A 1 91 ? -27.965 -9.574 12.886 1.00 97.88 91 GLU A O 1
ATOM 764 N N . SER A 1 92 ? -26.523 -8.480 14.194 1.00 98.31 92 SER A N 1
ATOM 765 C CA . SER A 1 92 ? -26.806 -7.139 13.677 1.00 98.31 92 SER A CA 1
ATOM 766 C C . SER A 1 92 ? -25.525 -6.328 13.574 1.00 98.31 92 SER A C 1
ATOM 768 O O . SER A 1 92 ? -24.669 -6.397 14.460 1.00 98.31 92 SER A O 1
ATOM 770 N N . LEU A 1 93 ? -25.387 -5.540 12.509 1.00 98.44 93 LEU A N 1
ATOM 771 C CA . LEU A 1 93 ? -24.222 -4.686 12.301 1.00 98.44 93 LEU A CA 1
ATOM 772 C C . LEU A 1 93 ? -24.370 -3.376 13.078 1.00 98.44 93 LEU A C 1
ATOM 774 O O . LEU A 1 93 ? -25.357 -2.661 12.940 1.00 98.44 93 LEU A O 1
ATOM 778 N N . ARG A 1 94 ? -23.348 -3.048 13.866 1.00 98.44 94 ARG A N 1
ATOM 779 C CA . ARG A 1 94 ? -23.137 -1.726 14.459 1.00 98.44 94 ARG A CA 1
ATOM 780 C C . ARG A 1 94 ? -21.802 -1.229 13.942 1.00 98.44 94 ARG A C 1
ATOM 782 O O . ARG A 1 94 ? -20.749 -1.619 14.455 1.00 98.44 94 ARG A O 1
ATOM 789 N N . ILE A 1 95 ? -21.873 -0.450 12.869 1.00 98.69 95 ILE A N 1
ATOM 790 C CA . ILE A 1 95 ? -20.723 -0.063 12.056 1.00 98.69 95 ILE A CA 1
ATOM 791 C C . ILE A 1 95 ? -20.172 1.271 12.548 1.00 98.69 95 ILE A C 1
ATOM 793 O O . ILE A 1 95 ? -20.908 2.249 12.637 1.00 98.69 95 ILE A O 1
ATOM 797 N N . TYR A 1 96 ? -18.876 1.301 12.839 1.00 98.69 96 TYR A N 1
ATOM 798 C CA . TYR A 1 96 ? -18.118 2.531 13.013 1.00 98.69 96 TYR A CA 1
ATOM 799 C C . TYR A 1 96 ? -17.399 2.842 11.699 1.00 98.69 96 TYR A C 1
ATOM 801 O O . TYR A 1 96 ? -16.464 2.130 11.323 1.00 98.69 96 TYR A O 1
ATOM 809 N N . GLU A 1 97 ? -17.848 3.861 10.973 1.00 98.56 97 GLU A N 1
ATOM 810 C CA . GLU A 1 97 ? -17.141 4.338 9.783 1.00 98.56 97 GLU A CA 1
ATOM 811 C C . GLU A 1 97 ? -15.913 5.149 10.200 1.00 98.56 97 GLU A C 1
ATOM 813 O O . GLU A 1 97 ? -15.985 6.008 11.080 1.00 98.56 97 GLU A O 1
ATOM 818 N N . ALA A 1 98 ? -14.760 4.835 9.613 1.00 97.94 98 ALA A N 1
ATOM 819 C CA . ALA A 1 98 ? -13.493 5.423 10.009 1.00 97.94 98 ALA A CA 1
ATOM 820 C C . ALA A 1 98 ? -12.572 5.700 8.824 1.00 97.94 98 ALA A C 1
ATOM 822 O O . ALA A 1 98 ? -12.422 4.890 7.908 1.00 97.94 98 ALA A O 1
ATOM 823 N N . HIS A 1 99 ? -11.853 6.813 8.937 1.00 97.94 99 HIS A N 1
ATOM 824 C CA . HIS A 1 99 ? -10.726 7.164 8.089 1.00 97.94 99 HIS A CA 1
ATOM 825 C C . HIS A 1 99 ? -9.478 7.322 8.967 1.00 97.94 99 HIS A C 1
ATOM 827 O O . HIS A 1 99 ? -9.404 8.224 9.802 1.00 97.94 99 HIS A O 1
ATOM 833 N N . VAL A 1 100 ? -8.477 6.460 8.766 1.00 97.56 100 VAL A N 1
ATOM 834 C CA . VAL A 1 100 ? -7.269 6.385 9.613 1.00 97.56 100 VAL A CA 1
ATOM 835 C C . VAL A 1 100 ? -6.546 7.729 9.677 1.00 97.56 100 VAL A C 1
ATOM 837 O O . VAL A 1 100 ? -6.241 8.208 10.760 1.00 97.56 100 VAL A O 1
ATOM 840 N N . GLY A 1 101 ? -6.336 8.388 8.535 1.00 95.38 101 GLY A N 1
ATOM 841 C CA . GLY A 1 101 ? -5.482 9.577 8.453 1.00 95.38 101 GLY A CA 1
ATOM 842 C C . GLY A 1 101 ? -5.966 10.793 9.250 1.00 95.38 101 GLY A C 1
ATOM 843 O O . GLY A 1 101 ? -5.149 11.634 9.601 1.00 95.38 101 GLY A O 1
ATOM 844 N N . ILE A 1 102 ? -7.258 10.870 9.585 1.00 96.06 102 ILE A N 1
ATOM 845 C CA . ILE A 1 102 ? -7.858 11.984 10.345 1.00 96.06 102 ILE A CA 1
ATOM 846 C C . ILE A 1 102 ? -8.261 11.566 11.764 1.00 96.06 102 ILE A C 1
ATOM 848 O O . ILE A 1 102 ? -8.981 12.282 12.451 1.00 96.06 102 ILE A O 1
ATOM 852 N N . SER A 1 103 ? -7.841 10.381 12.209 1.00 96.38 103 SER A N 1
ATOM 853 C CA . SER A 1 103 ? -8.308 9.793 13.464 1.00 96.38 103 SER A CA 1
ATOM 854 C C . SER A 1 103 ? -7.511 10.240 14.698 1.00 96.38 103 SER A C 1
ATOM 856 O O . SER A 1 103 ? -7.651 9.629 15.758 1.00 96.38 103 SER A O 1
ATOM 858 N N . SER A 1 104 ? -6.621 11.224 14.552 1.00 94.25 104 SER A N 1
ATOM 859 C CA . SER A 1 104 ? -5.842 11.817 15.642 1.00 94.25 104 SER A CA 1
ATOM 860 C C . SER A 1 104 ? -6.345 13.228 15.932 1.00 94.25 104 SER A C 1
ATOM 862 O O . SER A 1 104 ? -6.848 13.908 15.043 1.00 94.25 104 SER A O 1
ATOM 864 N N . SER A 1 105 ? -6.183 13.677 17.176 1.00 92.69 105 SER A N 1
ATOM 865 C CA . SER A 1 105 ? -6.379 15.082 17.550 1.00 92.69 105 SER A CA 1
ATOM 866 C C . SER A 1 105 ? -5.255 15.992 17.046 1.00 92.69 105 SER A C 1
ATOM 868 O O . SER A 1 105 ? -5.386 17.211 17.090 1.00 92.69 105 SER A O 1
ATOM 870 N N . GLU A 1 106 ? -4.133 15.420 16.611 1.00 92.88 106 GLU A N 1
ATOM 871 C CA . GLU A 1 106 ? -3.027 16.173 16.031 1.00 92.88 106 GLU A CA 1
ATOM 872 C C . GLU A 1 106 ? -3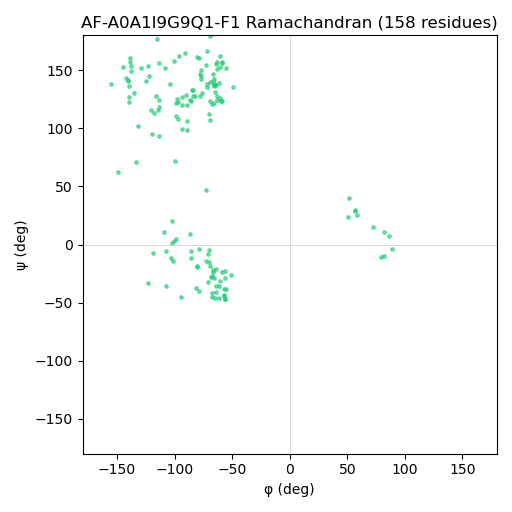.334 16.581 14.582 1.00 92.88 106 GLU A C 1
ATOM 874 O O . GLU A 1 106 ? -3.870 15.792 13.808 1.00 92.88 106 GLU A O 1
ATOM 879 N N . GLY A 1 107 ? -2.918 17.786 14.180 1.00 92.62 107 GLY A N 1
ATOM 880 C CA . GLY A 1 107 ? -3.043 18.302 12.808 1.00 92.62 107 GLY A CA 1
ATOM 881 C C . GLY A 1 107 ? -2.079 17.654 11.806 1.00 92.62 107 GLY A C 1
ATOM 882 O O . GLY A 1 107 ? -1.402 18.354 11.056 1.00 92.62 107 GLY A O 1
ATOM 883 N N . LYS A 1 108 ? -1.969 16.324 11.819 1.0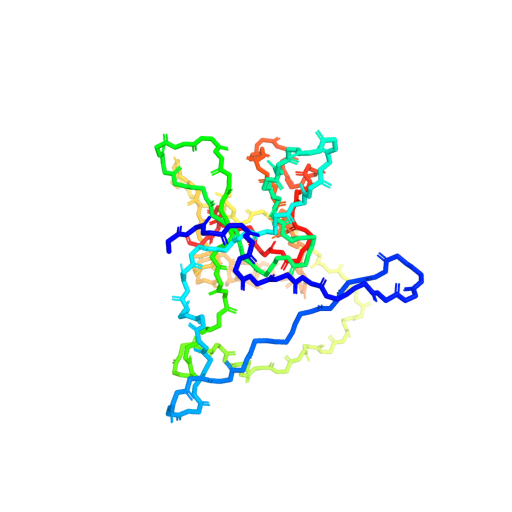0 92.56 108 LYS A N 1
ATOM 884 C CA . LYS A 1 108 ? -1.105 15.522 10.945 1.00 92.56 108 LYS A CA 1
ATOM 885 C C . LYS A 1 108 ? -1.845 14.275 10.477 1.00 92.56 108 LYS A C 1
ATOM 887 O O . LYS A 1 108 ? -2.795 13.832 11.116 1.00 92.56 108 LYS A O 1
ATOM 892 N N . VAL A 1 109 ? -1.369 13.671 9.390 1.00 93.00 109 VAL A N 1
ATOM 893 C CA . VAL A 1 109 ? -1.899 12.377 8.956 1.00 93.00 109 VAL A CA 1
ATOM 894 C C . VAL A 1 109 ? -1.521 11.313 9.986 1.00 93.00 109 VAL A C 1
ATOM 896 O O . VAL A 1 109 ? -0.341 11.121 10.285 1.00 93.00 109 VAL A O 1
ATOM 899 N N . ASN A 1 110 ? -2.525 10.660 10.567 1.00 96.00 110 ASN A N 1
ATOM 900 C CA . ASN A 1 110 ? -2.314 9.616 11.563 1.00 96.00 110 ASN A CA 1
ATOM 901 C C . ASN A 1 110 ? -1.927 8.271 10.922 1.00 96.00 110 ASN A C 1
ATOM 903 O O . ASN A 1 110 ? -2.196 8.029 9.746 1.00 96.00 110 ASN A O 1
ATOM 907 N N . THR A 1 111 ? -1.328 7.377 11.713 1.00 96.06 111 THR A N 1
ATOM 908 C CA . THR A 1 111 ? -0.836 6.077 11.235 1.00 96.06 111 THR A CA 1
ATOM 909 C C . THR A 1 111 ? -1.782 4.923 11.575 1.00 96.06 111 THR A C 1
ATOM 911 O O . THR A 1 111 ? -2.543 4.981 12.543 1.00 96.06 111 THR A O 1
ATOM 914 N N . TYR A 1 112 ? -1.679 3.815 10.836 1.00 96.50 112 TYR A N 1
ATOM 915 C CA . TYR A 1 112 ? -2.366 2.554 11.119 1.00 96.50 112 TYR A CA 1
ATOM 916 C C . TYR A 1 112 ? -2.057 2.049 12.527 1.00 96.50 112 TYR A C 1
ATOM 918 O O . TYR A 1 112 ? -2.945 1.545 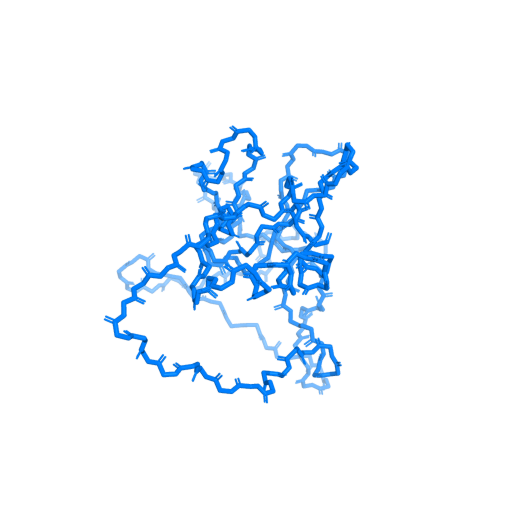13.210 1.00 96.50 112 TYR A O 1
ATOM 926 N N . LYS A 1 113 ? -0.805 2.207 12.978 1.00 96.12 113 LYS A N 1
ATOM 927 C CA . LYS A 1 113 ? -0.371 1.778 14.311 1.00 96.12 113 LYS A CA 1
ATOM 928 C C . LYS A 1 113 ? -1.081 2.571 15.407 1.00 96.12 113 LYS A C 1
ATOM 930 O O . LYS A 1 113 ? -1.596 1.970 16.344 1.00 96.12 113 LYS A O 1
ATOM 935 N N . ASN A 1 114 ? -1.164 3.891 15.263 1.00 96.31 114 ASN A N 1
ATOM 936 C CA . ASN A 1 114 ? -1.875 4.740 16.218 1.00 96.31 114 ASN A CA 1
ATOM 937 C C . ASN A 1 114 ? -3.384 4.483 16.174 1.00 96.31 114 ASN A C 1
ATOM 939 O O . ASN A 1 114 ? -4.018 4.344 17.211 1.00 96.31 114 ASN A O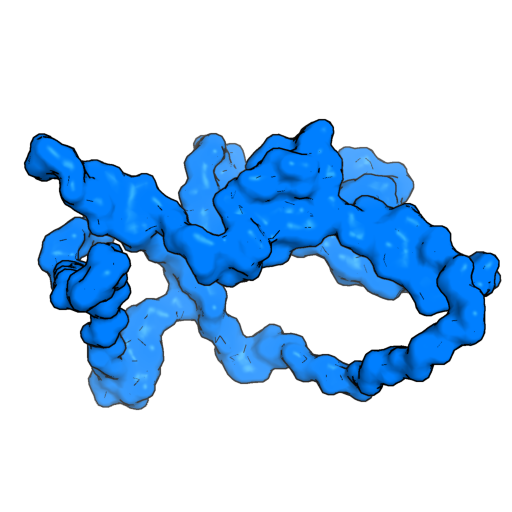 1
ATOM 943 N N . PHE A 1 115 ? -3.974 4.328 14.985 1.00 97.50 115 PHE A N 1
ATOM 944 C CA . PHE A 1 115 ? -5.385 3.946 14.868 1.00 97.50 115 PHE A CA 1
ATOM 945 C C . PHE A 1 115 ? -5.678 2.625 15.592 1.00 97.50 115 PHE A C 1
ATOM 947 O O . PHE A 1 115 ? -6.650 2.529 16.345 1.00 97.50 115 PHE A O 1
ATOM 954 N N . ALA A 1 116 ? -4.814 1.622 15.418 1.00 97.19 116 ALA A N 1
ATOM 955 C CA . ALA A 1 116 ? -4.954 0.332 16.082 1.00 97.19 116 ALA A CA 1
ATOM 956 C C . ALA A 1 116 ? -4.834 0.425 17.610 1.00 97.19 116 ALA A C 1
ATOM 958 O O . ALA A 1 116 ? -5.603 -0.227 18.316 1.00 97.19 116 ALA A O 1
ATOM 959 N N . ASN A 1 117 ? -3.906 1.238 18.115 1.00 97.19 117 ASN A N 1
ATOM 960 C CA . ASN A 1 117 ? -3.637 1.351 19.548 1.00 97.19 117 ASN A CA 1
ATOM 961 C C . ASN A 1 117 ? -4.618 2.275 20.279 1.00 97.19 117 ASN A C 1
ATOM 963 O O . ASN A 1 117 ? -5.021 1.960 21.395 1.00 97.19 117 ASN A O 1
ATOM 967 N N . ASP A 1 118 ? -5.035 3.374 19.652 1.00 96.25 118 ASP A N 1
ATOM 968 C CA . ASP A 1 118 ? -5.742 4.460 20.339 1.00 96.25 118 ASP A CA 1
ATOM 969 C C . ASP A 1 118 ? -7.233 4.503 19.974 1.00 96.25 118 ASP A C 1
ATOM 971 O O . ASP A 1 118 ? -8.091 4.791 20.814 1.00 96.25 118 ASP A O 1
ATOM 975 N N . VAL A 1 119 ? -7.575 4.185 18.720 1.00 97.50 119 VAL A N 1
ATOM 976 C CA . VAL A 1 119 ? -8.941 4.346 18.193 1.00 97.50 119 VAL A CA 1
ATOM 977 C C . VAL A 1 119 ? -9.746 3.055 18.303 1.00 97.50 119 VAL A C 1
ATOM 979 O O . VAL A 1 119 ? -10.883 3.088 18.780 1.00 97.50 119 VAL A O 1
ATOM 982 N N . ILE A 1 120 ? -9.176 1.902 17.937 1.00 98.00 120 ILE A N 1
ATOM 983 C CA . ILE A 1 120 ? -9.884 0.610 18.016 1.00 98.00 120 ILE A CA 1
ATOM 984 C C . ILE A 1 120 ? -10.395 0.304 19.441 1.00 98.00 120 ILE A C 1
ATOM 986 O O . ILE A 1 120 ? -11.561 -0.091 19.567 1.00 98.00 120 ILE A O 1
ATOM 990 N N . PRO A 1 121 ? -9.631 0.522 20.535 1.00 98.25 121 PRO A N 1
ATOM 991 C CA . PRO A 1 121 ? -10.152 0.308 21.888 1.00 98.25 121 PRO A CA 1
ATOM 992 C C . PRO A 1 121 ? -11.348 1.203 22.224 1.00 98.25 121 PRO A C 1
ATOM 994 O O . PRO A 1 121 ? -12.284 0.758 22.893 1.00 98.25 121 PRO A O 1
ATOM 997 N N . ARG A 1 122 ? -11.362 2.444 21.722 1.00 97.88 122 ARG A N 1
ATOM 998 C CA . ARG A 1 122 ? -12.486 3.371 21.893 1.00 97.88 122 ARG A CA 1
ATOM 999 C C . ARG A 1 122 ? -13.727 2.892 21.142 1.00 97.88 122 ARG A C 1
ATOM 1001 O O . ARG A 1 122 ? -14.804 2.880 21.736 1.00 97.88 122 ARG A O 1
ATOM 1008 N N . ILE A 1 123 ? -13.575 2.452 19.890 1.00 98.25 123 ILE A N 1
ATOM 1009 C CA . ILE A 1 123 ? -14.667 1.876 19.083 1.00 98.25 123 ILE A CA 1
ATOM 1010 C C . ILE A 1 123 ? -15.288 0.685 19.822 1.00 98.25 123 ILE A C 1
ATOM 1012 O O . ILE A 1 123 ? -16.508 0.615 19.990 1.00 98.25 123 ILE A O 1
ATOM 1016 N N . LYS A 1 124 ? -14.444 -0.213 20.345 1.00 98.12 124 LYS A N 1
ATOM 1017 C CA . LYS A 1 124 ? -14.882 -1.368 21.138 1.00 98.12 124 LYS A CA 1
ATOM 1018 C C . LYS A 1 124 ? -15.624 -0.946 22.411 1.00 98.12 124 LYS A C 1
ATOM 1020 O O . LYS A 1 124 ? -16.690 -1.488 22.689 1.00 98.12 124 LYS A O 1
ATOM 1025 N N . LYS A 1 125 ? -15.102 0.031 23.167 1.00 98.38 125 LYS A N 1
ATOM 1026 C CA . LYS A 1 125 ? -15.741 0.556 24.392 1.00 98.38 125 LYS A CA 1
ATOM 1027 C C . LYS A 1 125 ? -17.125 1.156 24.118 1.00 98.38 125 LYS A C 1
ATOM 1029 O O . LYS A 1 125 ? -17.996 1.081 24.975 1.00 98.38 125 LYS A O 1
ATOM 1034 N N . GLN A 1 126 ? -17.330 1.730 22.935 1.00 98.31 126 GLN A N 1
ATOM 1035 C CA . GLN A 1 126 ? -18.614 2.292 22.508 1.00 98.31 126 GLN A CA 1
ATOM 1036 C C . GLN A 1 126 ? -19.631 1.232 22.037 1.00 98.31 126 GLN A C 1
ATOM 1038 O O . GLN A 1 126 ? -20.770 1.580 21.746 1.00 98.31 126 GLN A O 1
ATOM 1043 N N . GLY A 1 127 ? -19.257 -0.052 21.972 1.00 98.12 127 GLY A N 1
ATOM 1044 C CA . GLY A 1 127 ? -20.180 -1.153 21.663 1.00 98.12 127 GLY A CA 1
ATOM 1045 C C . GLY A 1 127 ? -20.387 -1.442 20.171 1.00 98.12 127 GLY A C 1
ATOM 1046 O O . GLY A 1 127 ? -21.223 -2.285 19.816 1.00 98.12 127 GLY A O 1
ATOM 1047 N N . TYR A 1 128 ? -19.622 -0.791 19.290 1.00 98.69 128 TYR A N 1
ATOM 1048 C CA . TYR A 1 128 ? -19.571 -1.134 17.868 1.00 98.69 128 TYR A CA 1
ATOM 1049 C C . TYR A 1 128 ? -18.947 -2.517 17.671 1.00 98.69 128 TYR A C 1
ATOM 1051 O O . TYR A 1 128 ? -18.062 -2.930 18.422 1.00 98.69 128 TYR A O 1
ATOM 1059 N N . ASN A 1 129 ? -19.409 -3.241 16.653 1.00 98.25 129 ASN A N 1
ATOM 1060 C CA . ASN A 1 129 ? -18.942 -4.600 16.359 1.00 98.25 129 ASN A CA 1
ATOM 1061 C C . ASN A 1 129 ? -18.295 -4.742 14.977 1.00 98.25 129 ASN A C 1
ATOM 1063 O O . ASN A 1 129 ? -17.744 -5.796 14.673 1.00 98.25 129 ASN A O 1
ATOM 1067 N N . THR A 1 130 ? -18.359 -3.697 14.153 1.00 98.62 130 THR A N 1
ATOM 1068 C CA . THR A 1 130 ? -17.827 -3.674 12.790 1.00 98.62 130 THR A CA 1
ATOM 1069 C C . THR A 1 130 ? -17.184 -2.318 12.534 1.00 98.62 130 THR A C 1
ATOM 1071 O O . THR A 1 130 ? -17.711 -1.298 12.973 1.00 98.62 130 THR A O 1
ATOM 1074 N N . ILE A 1 131 ? -16.061 -2.294 11.817 1.00 98.56 131 ILE A N 1
ATOM 1075 C CA . ILE A 1 131 ? -15.419 -1.056 11.363 1.00 98.56 131 ILE A CA 1
ATOM 1076 C C . ILE A 1 131 ? -15.505 -1.021 9.842 1.00 98.56 131 ILE A C 1
ATOM 1078 O O . ILE A 1 131 ? -15.033 -1.947 9.182 1.00 98.56 131 ILE A O 1
ATOM 1082 N N . GLN A 1 132 ? -16.084 0.044 9.295 1.00 98.62 132 GLN A N 1
ATOM 1083 C CA . GLN A 1 132 ? -15.978 0.352 7.874 1.00 98.62 132 GLN A CA 1
ATOM 1084 C C . GLN A 1 132 ? -14.740 1.228 7.684 1.00 98.62 132 GLN A C 1
ATOM 1086 O O . GLN A 1 132 ? -14.731 2.392 8.076 1.00 98.62 132 GLN A O 1
ATOM 1091 N N . LEU A 1 133 ? -13.677 0.651 7.124 1.00 98.06 133 LEU A N 1
ATOM 1092 C CA . LEU A 1 133 ? -12.426 1.364 6.871 1.00 98.06 133 LEU A CA 1
ATOM 1093 C C . LEU A 1 133 ? -12.447 2.012 5.487 1.00 98.06 133 LEU A C 1
ATOM 1095 O O . LEU A 1 133 ? -12.552 1.328 4.469 1.00 98.06 133 LEU A O 1
ATOM 1099 N N . MET A 1 134 ? -12.319 3.334 5.464 1.00 98.06 134 MET A N 1
ATOM 1100 C CA . MET A 1 134 ? -12.244 4.135 4.246 1.00 98.06 134 MET A CA 1
ATOM 1101 C C . MET A 1 134 ? -10.797 4.433 3.852 1.00 98.06 134 MET A C 1
ATOM 1103 O O . MET A 1 134 ? -9.883 4.345 4.674 1.00 98.06 134 MET A O 1
ATOM 1107 N N . ALA A 1 135 ? -10.607 4.821 2.586 1.00 96.88 135 ALA A N 1
ATOM 1108 C CA . ALA A 1 135 ? -9.340 5.332 2.054 1.00 96.88 135 ALA A CA 1
ATOM 1109 C C . ALA A 1 135 ? -8.127 4.390 2.221 1.0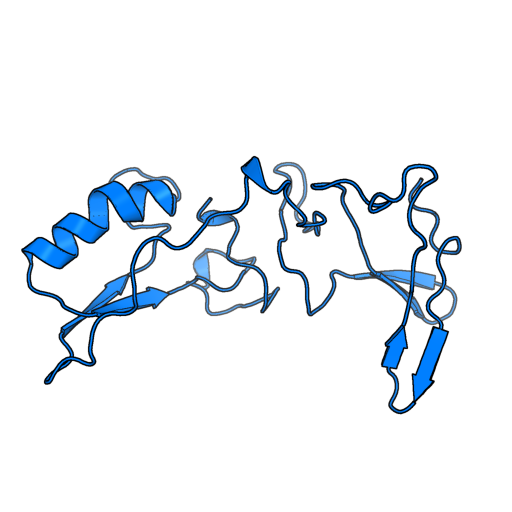0 96.88 135 ALA A C 1
ATOM 1111 O O . ALA A 1 135 ? -6.986 4.834 2.326 1.00 96.88 135 ALA A O 1
ATOM 1112 N N . ILE A 1 136 ? -8.372 3.074 2.226 1.00 97.56 136 ILE A N 1
ATOM 1113 C CA . ILE A 1 136 ? -7.316 2.058 2.351 1.00 97.56 136 ILE A CA 1
ATOM 1114 C C . ILE A 1 136 ? -6.585 1.838 1.029 1.00 97.56 136 ILE A C 1
ATOM 1116 O O . ILE A 1 136 ? -5.370 1.683 1.029 1.00 97.56 136 ILE A O 1
ATOM 1120 N N . MET A 1 137 ? -7.302 1.830 -0.095 1.00 97.44 137 MET A N 1
ATOM 1121 C CA . MET A 1 137 ? -6.685 1.731 -1.419 1.00 97.44 137 MET A CA 1
ATOM 1122 C C . MET A 1 137 ? -5.918 3.019 -1.726 1.00 97.44 137 MET A C 1
ATOM 1124 O O . MET A 1 137 ? -6.387 4.115 -1.406 1.00 97.44 137 MET A O 1
ATOM 1128 N N . GLU A 1 138 ? -4.742 2.906 -2.339 1.00 96.69 138 GLU A N 1
ATOM 1129 C CA . GLU A 1 138 ? -3.897 4.073 -2.567 1.00 96.69 138 GLU A CA 1
ATOM 1130 C C . GLU A 1 138 ? -4.538 5.092 -3.517 1.00 96.69 138 GLU A C 1
ATOM 1132 O O . GLU A 1 138 ? -4.956 4.782 -4.639 1.00 96.69 138 GLU A O 1
ATOM 1137 N N . HIS A 1 139 ? -4.521 6.347 -3.087 1.00 94.44 139 HIS A N 1
ATOM 1138 C CA . HIS A 1 139 ? -5.114 7.491 -3.761 1.00 94.44 139 HIS A CA 1
ATOM 1139 C C . HIS A 1 139 ? -4.152 8.672 -3.629 1.00 94.44 139 HIS A C 1
ATOM 1141 O O . HIS A 1 139 ? -3.790 9.065 -2.531 1.00 94.44 139 HIS A O 1
ATOM 1147 N N . VAL A 1 140 ? -3.708 9.256 -4.743 1.00 91.31 140 VAL A N 1
ATOM 1148 C CA . VAL A 1 140 ? -2.674 10.314 -4.712 1.00 91.31 140 VAL A CA 1
ATOM 1149 C C . VAL A 1 140 ? -3.202 11.625 -4.124 1.00 91.31 140 VAL A C 1
ATOM 1151 O O . VAL A 1 140 ? -2.465 12.385 -3.490 1.00 91.31 140 VAL A O 1
ATOM 1154 N N . TYR A 1 141 ? 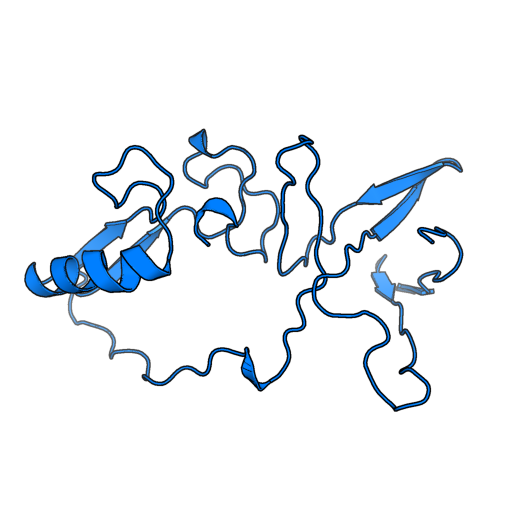-4.487 11.900 -4.340 1.00 91.56 141 TYR A N 1
ATOM 1155 C CA . TYR A 1 141 ? -5.135 13.110 -3.864 1.00 91.56 141 TYR A CA 1
ATOM 1156 C C . TYR A 1 141 ? -5.801 12.851 -2.512 1.00 91.56 141 TYR A C 1
ATOM 1158 O O . TYR A 1 141 ? -6.898 12.304 -2.457 1.00 91.56 141 TYR A O 1
ATOM 1166 N N . TYR A 1 142 ? -5.145 13.244 -1.417 1.00 91.69 142 TYR A N 1
ATOM 1167 C CA . TYR A 1 142 ? -5.630 12.988 -0.051 1.00 91.69 142 TYR A CA 1
ATOM 1168 C C . TYR A 1 142 ? -7.037 13.562 0.207 1.00 91.69 142 TYR A C 1
ATOM 1170 O O . TYR A 1 142 ? -7.888 12.908 0.800 1.00 91.69 142 TYR A O 1
ATOM 1178 N N . ALA A 1 143 ? -7.332 14.745 -0.339 1.00 93.88 143 ALA A N 1
ATOM 1179 C CA . ALA A 1 143 ? -8.655 15.367 -0.242 1.00 93.88 143 ALA A CA 1
ATOM 1180 C C . ALA A 1 143 ? -9.753 14.649 -1.057 1.00 93.88 143 ALA A C 1
ATOM 1182 O O . ALA A 1 143 ? -10.922 15.000 -0.933 1.00 93.88 143 ALA A O 1
ATOM 1183 N N . SER A 1 144 ? -9.419 13.610 -1.835 1.00 95.25 144 SER A N 1
ATOM 1184 C CA . SER A 1 144 ? -10.424 12.727 -2.446 1.00 95.25 144 SER A CA 1
ATOM 1185 C C . SER A 1 144 ? -11.122 11.816 -1.441 1.00 95.25 144 SER A C 1
ATOM 1187 O O . SER A 1 144 ? -12.036 11.104 -1.839 1.00 95.25 144 SER A O 1
ATOM 1189 N N . PHE A 1 145 ? -10.671 11.770 -0.182 1.00 95.00 145 PHE A N 1
ATOM 1190 C CA . PHE A 1 145 ? -11.216 10.878 0.846 1.00 95.00 145 PHE A CA 1
ATOM 1191 C C . PHE A 1 145 ? -11.164 9.387 0.453 1.00 95.00 145 PHE A C 1
ATOM 1193 O O . PHE A 1 145 ? -11.997 8.580 0.861 1.00 95.00 145 PHE A O 1
ATOM 1200 N N . GLY A 1 146 ? -10.182 9.022 -0.379 1.00 95.25 146 GLY A N 1
ATOM 1201 C CA . GLY A 1 146 ? -10.007 7.666 -0.895 1.00 95.25 146 GLY A CA 1
ATOM 1202 C C . GLY A 1 146 ? -10.751 7.351 -2.192 1.00 95.25 146 GLY A C 1
ATOM 1203 O O . GLY A 1 146 ? -10.569 6.259 -2.724 1.00 95.25 146 GLY A O 1
ATOM 1204 N N . TYR A 1 147 ? -11.555 8.270 -2.733 1.00 96.56 147 TYR A N 1
ATOM 1205 C CA . TYR A 1 147 ? -12.385 7.989 -3.911 1.00 96.56 147 TYR A CA 1
ATOM 1206 C C . TYR A 1 147 ? -11.632 8.070 -5.247 1.00 96.56 147 TYR A C 1
ATOM 1208 O O . TYR A 1 147 ? -12.082 7.497 -6.237 1.00 96.56 147 TYR A O 1
ATOM 1216 N N . GLN A 1 148 ? -10.472 8.734 -5.301 1.00 96.81 148 GLN A N 1
ATOM 1217 C CA . GLN A 1 148 ? -9.631 8.791 -6.505 1.00 96.81 148 GLN A CA 1
ATOM 1218 C C . GLN A 1 148 ? -8.466 7.799 -6.417 1.00 96.81 148 GLN A C 1
ATOM 1220 O O . GLN A 1 148 ? -7.305 8.174 -6.231 1.00 96.81 148 GLN A O 1
ATOM 1225 N N . VAL A 1 149 ? -8.795 6.512 -6.539 1.00 96.88 149 VAL A N 1
ATOM 1226 C CA . VAL A 1 149 ? -7.829 5.408 -6.469 1.00 96.88 149 VAL A CA 1
ATOM 1227 C C . VAL A 1 149 ? -6.858 5.451 -7.650 1.00 96.88 149 VAL A C 1
ATOM 1229 O O . VAL A 1 149 ? -7.243 5.676 -8.796 1.00 96.88 149 VAL A O 1
ATOM 1232 N N . THR A 1 150 ? -5.583 5.193 -7.366 1.00 94.88 150 THR A N 1
ATOM 1233 C CA . THR A 1 150 ? -4.499 5.184 -8.363 1.00 94.88 150 THR A CA 1
ATOM 1234 C C . THR A 1 150 ? -3.742 3.863 -8.420 1.00 94.88 150 THR A C 1
ATOM 1236 O O . THR A 1 150 ? -3.313 3.465 -9.500 1.00 94.88 150 THR A O 1
ATOM 1239 N N . SER A 1 151 ? -3.592 3.168 -7.287 1.00 96.12 151 SER A N 1
ATOM 1240 C CA . SER A 1 151 ? -2.962 1.844 -7.214 1.00 96.12 151 SER A CA 1
ATOM 1241 C C . SER A 1 151 ? -3.854 0.911 -6.400 1.00 96.12 151 SER A C 1
ATOM 1243 O O . SER A 1 151 ? -3.897 0.979 -5.177 1.00 96.12 151 SER A O 1
ATOM 1245 N N . PHE A 1 152 ? -4.594 0.047 -7.096 1.00 97.19 152 PHE A N 1
ATOM 1246 C CA . PHE A 1 152 ? -5.689 -0.743 -6.520 1.00 97.19 152 PHE A CA 1
ATOM 1247 C C . PHE A 1 152 ? -5.233 -1.803 -5.510 1.00 97.19 152 PHE A C 1
ATOM 1249 O O . PHE A 1 152 ? -5.990 -2.155 -4.611 1.00 97.19 152 PHE A O 1
ATOM 1256 N N . PHE A 1 153 ? -4.002 -2.294 -5.651 1.00 97.00 153 PHE A N 1
ATOM 1257 C CA . PHE A 1 153 ? -3.429 -3.342 -4.803 1.00 97.00 153 PHE A CA 1
ATOM 1258 C C . PHE A 1 153 ? -2.457 -2.798 -3.751 1.00 97.00 153 PHE A C 1
ATOM 1260 O O . PHE A 1 153 ? -1.899 -3.575 -2.978 1.00 97.00 153 PHE A O 1
ATOM 1267 N N . ALA A 1 154 ? -2.263 -1.477 -3.703 1.00 96.69 154 ALA A N 1
ATOM 1268 C CA . ALA A 1 154 ? -1.397 -0.839 -2.728 1.00 96.69 154 ALA A CA 1
ATOM 1269 C C . ALA A 1 154 ? -2.236 -0.291 -1.562 1.00 96.69 154 ALA A C 1
ATOM 1271 O O . ALA A 1 154 ? -3.154 0.502 -1.801 1.00 96.69 154 ALA A O 1
ATOM 1272 N N . PRO A 1 155 ? -1.930 -0.665 -0.306 1.00 95.75 155 PRO A N 1
ATOM 1273 C CA . PRO A 1 155 ? -2.466 0.035 0.847 1.00 95.75 155 PRO A CA 1
ATOM 1274 C C . PRO A 1 155 ? -1.884 1.451 0.890 1.00 95.75 155 PRO A C 1
ATOM 1276 O O . PRO A 1 155 ? -0.699 1.649 0.611 1.00 95.75 155 PRO A O 1
ATOM 1279 N N . SER A 1 156 ? -2.706 2.436 1.247 1.00 91.62 156 SER A N 1
ATOM 1280 C CA . SER A 1 156 ? -2.315 3.840 1.141 1.00 91.62 156 SER A CA 1
ATOM 1281 C C . SER A 1 156 ? -1.134 4.182 2.045 1.00 91.62 156 SER A C 1
ATOM 1283 O O . SER A 1 156 ? -1.176 3.943 3.261 1.00 91.62 156 SER A O 1
ATOM 1285 N N . ARG A 1 157 ? -0.091 4.789 1.459 1.00 81.31 157 ARG A N 1
ATOM 1286 C CA . ARG A 1 157 ? 1.127 5.178 2.179 1.00 81.31 157 ARG A CA 1
ATOM 1287 C C . ARG A 1 157 ? 0.885 6.268 3.209 1.00 81.31 157 ARG A C 1
ATOM 1289 O O . ARG A 1 157 ? 1.618 6.308 4.195 1.00 81.31 157 ARG A O 1
ATOM 1296 N N . PHE A 1 158 ? -0.101 7.141 3.011 1.00 69.94 158 PHE A N 1
ATOM 1297 C CA . PHE A 1 158 ? -0.402 8.239 3.941 1.00 69.94 158 PHE A CA 1
ATOM 1298 C C . PHE A 1 158 ? -0.548 7.763 5.389 1.00 69.94 158 PHE A C 1
ATOM 1300 O O . PHE A 1 158 ? -0.275 8.509 6.319 1.00 69.94 158 PHE A O 1
ATOM 1307 N N . LEU A 1 159 ? -0.929 6.502 5.554 1.00 58.91 159 LEU A N 1
ATOM 1308 C CA . LEU A 1 159 ? -1.322 5.903 6.809 1.00 58.91 159 LEU A CA 1
ATOM 1309 C C . LEU A 1 159 ? -0.203 5.061 7.463 1.00 58.91 159 LEU A C 1
ATOM 1311 O O . LEU A 1 159 ? -0.450 4.464 8.504 1.00 58.91 159 LEU A O 1
ATOM 1315 N N . PHE A 1 160 ? 1.012 4.989 6.901 1.00 66.12 160 PHE A N 1
ATOM 1316 C CA . PHE A 1 160 ? 2.150 4.264 7.509 1.00 66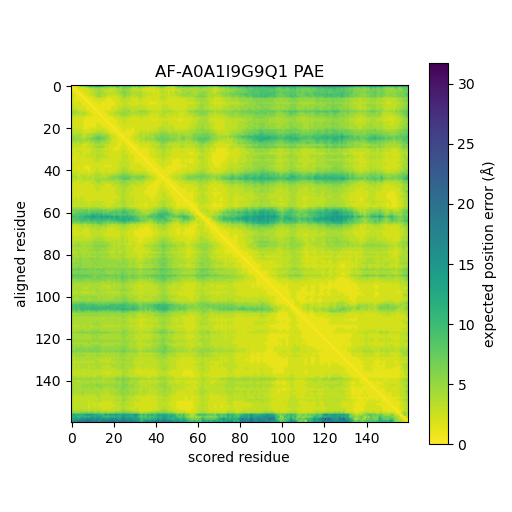.12 160 PHE A CA 1
ATOM 1317 C C . PHE A 1 160 ? 3.078 5.154 8.344 1.00 66.12 160 PHE A C 1
ATOM 1319 O O . PHE A 1 160 ? 3.387 6.289 7.913 1.00 66.12 160 PHE A O 1
#

Solvent-accessible surface area (backbone atoms only — not comparable to full-atom values): 10113 Å² total; per-residue (Å²): 132,88,63,78,75,81,75,69,62,47,80,49,74,96,82,38,70,47,75,86,80,71,56,41,100,86,69,42,74,73,71,54,58,63,41,77,53,68,45,71,45,75,56,96,92,43,77,42,81,39,72,55,80,76,32,62,32,51,46,62,58,94,89,50,95,61,74,44,27,34,39,83,58,73,57,78,92,72,55,86,73,87,88,70,80,83,77,78,87,69,97,68,92,36,70,44,79,43,50,50,40,70,70,45,95,57,102,51,70,21,29,55,68,52,39,57,69,63,44,48,57,51,47,50,75,72,67,42,79,41,73,46,78,46,47,47,43,16,36,88,52,69,91,48,67,35,73,52,63,74,31,79,54,9,61,31,54,74,29,104